Protein AF-A0AAD9JNV4-F1 (afdb_monomer)

Mean predicted aligned error: 8.23 Å

Organism: Ridgeia piscesae (NCBI:txid27915)

Solvent-accessible surface area (backbone atoms only — not comparable to full-atom values): 7176 Å² total; per-residue (Å²): 109,71,69,58,45,51,73,72,66,54,52,64,68,58,52,49,51,51,40,52,69,50,57,48,41,59,61,56,68,58,32,71,82,44,58,92,78,53,55,67,71,58,55,53,58,54,44,47,52,56,51,53,54,49,43,69,68,43,68,92,63,53,71,74,55,49,29,64,75,69,73,48,76,58,63,66,68,50,42,54,54,50,35,52,54,51,50,53,63,64,69,67,63,75,71,76,85,74,89,69,89,44,72,69,60,57,74,32,70,63,56,54,44,61,72,74,69,107

Structure (mmCIF, N/CA/C/O backbone):
data_AF-A0AAD9JNV4-F1
#
_entry.id   AF-A0AAD9JNV4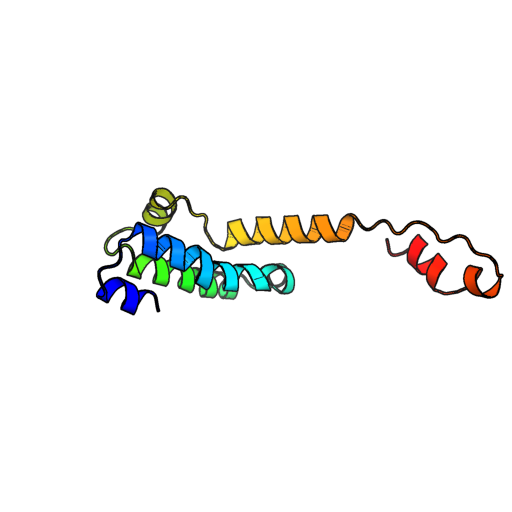-F1
#
loop_
_atom_site.group_PDB
_atom_site.id
_atom_site.type_symbol
_atom_site.label_atom_id
_atom_site.label_alt_id
_atom_site.label_comp_id
_atom_site.label_asym_id
_atom_site.label_entity_id
_atom_site.label_seq_id
_atom_site.pdbx_PDB_ins_code
_atom_site.Cartn_x
_atom_site.Cartn_y
_atom_site.Cartn_z
_atom_site.occupancy
_atom_site.B_iso_or_equiv
_atom_site.auth_seq_id
_atom_site.auth_comp_id
_atom_site.auth_asym_id
_atom_site.auth_atom_id
_atom_site.pdbx_PDB_model_num
ATOM 1 N N . MET A 1 1 ? 0.559 -8.850 14.969 1.00 81.56 1 MET A N 1
ATOM 2 C CA . MET A 1 1 ? 1.304 -7.650 15.411 1.00 81.56 1 MET A CA 1
ATOM 3 C C . MET A 1 1 ? 0.384 -6.458 15.687 1.00 81.56 1 MET A C 1
ATOM 5 O O . MET A 1 1 ? 0.178 -6.161 16.854 1.00 81.56 1 MET A O 1
ATOM 9 N N . LEU A 1 2 ? -0.245 -5.837 14.675 1.00 86.44 2 LEU A N 1
ATOM 10 C CA . LEU A 1 2 ? -1.087 -4.633 14.860 1.00 86.44 2 LEU A CA 1
ATOM 11 C C . LEU A 1 2 ? -2.225 -4.804 15.879 1.00 86.44 2 LEU A C 1
ATOM 13 O O . LEU A 1 2 ? -2.497 -3.900 16.659 1.00 86.44 2 LEU A O 1
ATOM 17 N N . TYR A 1 3 ? -2.850 -5.983 15.920 1.00 87.31 3 TYR A N 1
ATOM 18 C CA . TYR A 1 3 ? -3.888 -6.287 16.907 1.00 87.31 3 TYR A CA 1
ATOM 19 C C . TYR A 1 3 ? -3.372 -6.242 18.354 1.00 87.31 3 TYR A C 1
ATOM 21 O O . TYR A 1 3 ? -4.045 -5.708 19.230 1.00 87.31 3 TYR A O 1
ATOM 29 N N . GLN A 1 4 ? -2.163 -6.754 18.604 1.00 89.06 4 GLN A N 1
ATOM 30 C CA . GLN A 1 4 ? -1.566 -6.743 19.943 1.00 89.06 4 GLN A CA 1
ATOM 31 C C . GLN A 1 4 ? -1.179 -5.322 20.361 1.00 89.06 4 GLN A C 1
ATOM 33 O O . GLN A 1 4 ? -1.476 -4.907 21.474 1.00 89.06 4 GLN A O 1
ATOM 38 N N . LEU A 1 5 ? -0.613 -4.541 19.435 1.00 88.19 5 LEU A N 1
ATOM 39 C CA . LEU A 1 5 ? -0.278 -3.132 19.662 1.00 88.19 5 LEU A CA 1
ATOM 40 C C . LEU A 1 5 ? -1.524 -2.283 19.949 1.00 88.19 5 LEU A C 1
ATOM 42 O O . LEU A 1 5 ? -1.512 -1.436 20.837 1.00 88.19 5 LEU A O 1
ATOM 46 N N . LYS A 1 6 ? -2.635 -2.560 19.258 1.00 88.56 6 LYS A N 1
ATOM 47 C CA . LYS A 1 6 ? -3.924 -1.932 19.557 1.00 88.56 6 LYS A CA 1
ATOM 48 C C . LYS A 1 6 ? -4.410 -2.268 20.967 1.00 88.56 6 LYS A C 1
ATOM 50 O O . LYS A 1 6 ? -4.875 -1.381 21.672 1.00 88.56 6 LYS A O 1
ATOM 55 N N . ARG A 1 7 ? -4.307 -3.534 21.388 1.00 89.50 7 ARG A N 1
ATOM 56 C CA . ARG A 1 7 ? -4.674 -3.953 22.753 1.00 89.50 7 ARG A CA 1
ATOM 57 C C . ARG A 1 7 ? -3.791 -3.316 23.825 1.00 89.50 7 ARG A C 1
ATOM 59 O O . ARG A 1 7 ? -4.274 -3.101 24.927 1.00 89.50 7 ARG A O 1
ATOM 66 N N . ALA A 1 8 ? -2.545 -2.988 23.490 1.00 90.38 8 ALA A N 1
ATOM 67 C CA . ALA A 1 8 ? -1.622 -2.275 24.368 1.00 90.38 8 ALA A CA 1
ATOM 68 C C . ALA A 1 8 ? -1.948 -0.773 24.529 1.00 90.38 8 ALA A C 1
ATOM 70 O O . ALA A 1 8 ? -1.242 -0.080 25.251 1.00 90.38 8 ALA A O 1
ATOM 71 N N . GLY A 1 9 ? -2.994 -0.256 23.870 1.00 89.00 9 GLY A N 1
ATOM 72 C CA . GLY A 1 9 ? -3.429 1.138 24.013 1.00 89.00 9 GLY A CA 1
ATOM 73 C C . GLY A 1 9 ? -2.661 2.145 23.153 1.00 89.00 9 GLY A C 1
ATOM 74 O O . GLY A 1 9 ? -2.785 3.347 23.370 1.00 89.00 9 GLY A O 1
ATOM 75 N N . ILE A 1 10 ? -1.884 1.682 22.168 1.00 91.38 10 ILE A N 1
ATOM 76 C CA . ILE A 1 10 ? -1.133 2.561 21.261 1.00 91.38 10 ILE A CA 1
ATOM 77 C C . ILE A 1 10 ? -2.091 3.422 20.429 1.00 91.38 10 ILE A C 1
ATOM 79 O O . ILE A 1 10 ? -3.163 2.970 20.008 1.00 91.38 10 ILE A O 1
ATOM 83 N N . THR A 1 11 ? -1.695 4.670 20.165 1.00 93.25 11 THR A N 1
ATOM 84 C CA . THR A 1 11 ? -2.524 5.603 19.402 1.00 93.25 11 THR A CA 1
ATOM 85 C C . THR A 1 11 ? -2.732 5.125 17.962 1.00 93.25 11 THR A C 1
ATOM 87 O O . THR A 1 11 ? -1.893 4.454 17.360 1.00 93.25 11 THR A O 1
ATOM 90 N N . GLN A 1 12 ? -3.859 5.507 17.357 1.00 91.19 12 GLN A N 1
ATOM 91 C CA . GLN A 1 12 ? -4.148 5.154 15.962 1.00 91.19 12 GLN A CA 1
ATOM 92 C C . GLN A 1 12 ? -3.084 5.681 14.988 1.00 91.19 12 GLN A C 1
ATOM 94 O O . GLN A 1 12 ? -2.784 5.012 14.002 1.00 91.19 12 GLN A O 1
ATOM 99 N N . LYS A 1 13 ? -2.506 6.858 15.265 1.00 91.62 13 LYS A N 1
ATOM 100 C CA . LYS A 1 13 ? -1.449 7.454 14.436 1.00 91.62 13 LYS A CA 1
ATOM 101 C C . LYS A 1 13 ? -0.174 6.612 14.470 1.00 91.62 13 LYS A C 1
ATOM 103 O O . LYS A 1 13 ? 0.393 6.324 13.420 1.00 91.62 13 LYS A O 1
ATOM 108 N N . ASP A 1 14 ? 0.221 6.145 15.649 1.00 92.75 14 ASP A N 1
ATOM 109 C CA . ASP A 1 14 ? 1.413 5.306 15.793 1.00 92.75 14 ASP A CA 1
ATOM 110 C C . ASP A 1 14 ? 1.191 3.921 15.178 1.00 92.75 14 ASP A C 1
ATOM 112 O O . ASP A 1 14 ? 2.070 3.389 14.504 1.00 92.75 14 ASP A O 1
ATOM 116 N N . LEU A 1 15 ? -0.014 3.355 15.312 1.00 93.31 15 LEU A N 1
ATOM 117 C CA . LEU A 1 15 ? -0.375 2.098 14.647 1.00 93.31 15 LEU A CA 1
ATOM 118 C C . LEU A 1 15 ? -0.303 2.200 13.121 1.00 93.31 15 LEU A C 1
ATOM 120 O O . LEU A 1 15 ? 0.140 1.256 12.466 1.00 93.31 15 LEU A O 1
ATOM 124 N N . VAL A 1 16 ? -0.727 3.332 12.552 1.00 94.25 16 VAL A N 1
ATOM 125 C CA . VAL A 1 16 ? -0.538 3.622 11.125 1.00 94.25 16 VAL A CA 1
ATOM 126 C C . VAL A 1 16 ? 0.945 3.660 10.789 1.00 94.25 16 VAL A C 1
ATOM 128 O O . VAL A 1 16 ? 1.348 3.035 9.812 1.00 94.25 16 VAL A O 1
ATOM 131 N N . SER A 1 17 ? 1.748 4.371 11.582 1.00 93.81 17 SER A N 1
ATOM 132 C CA . SER A 1 17 ? 3.191 4.480 11.352 1.00 93.81 17 SER A CA 1
ATOM 133 C C . SER A 1 17 ? 3.848 3.099 11.311 1.00 93.81 17 SER A C 1
ATOM 135 O O . SER A 1 17 ? 4.550 2.777 10.357 1.00 93.81 17 SER A O 1
ATOM 137 N N . VAL A 1 18 ? 3.512 2.226 12.268 1.00 93.31 18 VAL A N 1
ATOM 138 C CA . VAL A 1 18 ? 3.976 0.829 12.309 1.00 93.31 18 VAL A CA 1
ATOM 139 C C . VAL A 1 18 ? 3.484 0.017 11.107 1.00 93.31 18 VAL A C 1
ATOM 141 O O . VAL A 1 18 ? 4.223 -0.801 10.560 1.00 93.31 18 VAL A O 1
ATOM 144 N N . TYR A 1 19 ? 2.234 0.212 10.677 1.00 94.06 19 TYR A N 1
ATOM 145 C CA . TYR A 1 19 ? 1.728 -0.439 9.468 1.00 94.06 19 TYR A CA 1
ATOM 146 C C . TYR A 1 19 ? 2.549 -0.034 8.239 1.00 94.06 19 TYR A C 1
ATOM 148 O O . TYR A 1 19 ? 2.972 -0.909 7.485 1.00 94.06 19 TYR A O 1
ATOM 156 N N . VAL A 1 20 ? 2.788 1.268 8.057 1.00 93.44 20 VAL A N 1
ATOM 157 C CA . VAL A 1 20 ? 3.527 1.802 6.910 1.00 93.44 20 VAL A CA 1
ATOM 158 C C . VAL A 1 20 ? 4.979 1.330 6.929 1.00 93.44 20 VAL A C 1
ATOM 160 O O . VAL A 1 20 ? 5.469 0.882 5.899 1.00 93.44 20 VAL A O 1
ATOM 163 N N . SER A 1 21 ? 5.652 1.374 8.080 1.00 93.56 21 SER A N 1
ATOM 164 C CA . SER A 1 21 ? 7.077 1.046 8.188 1.00 93.56 21 SER A CA 1
ATOM 165 C C . SER A 1 21 ? 7.387 -0.447 8.145 1.00 93.56 21 SER A C 1
ATOM 167 O O . SER A 1 21 ? 8.477 -0.811 7.731 1.00 93.56 21 SER A O 1
ATOM 169 N N . VAL A 1 22 ? 6.458 -1.319 8.545 1.00 91.44 22 VAL A N 1
ATOM 170 C CA . VAL A 1 22 ? 6.725 -2.766 8.607 1.00 91.44 22 VAL A CA 1
ATOM 171 C C . VAL A 1 22 ? 5.924 -3.523 7.560 1.00 91.44 22 VAL A C 1
ATOM 173 O O . VAL A 1 22 ? 6.483 -4.150 6.668 1.00 91.44 22 VAL A O 1
ATOM 176 N N . VAL A 1 23 ? 4.595 -3.485 7.657 1.00 91.38 23 VAL A N 1
ATOM 177 C CA . VAL A 1 23 ? 3.733 -4.352 6.839 1.00 91.38 23 VAL A CA 1
ATOM 178 C C . VAL A 1 23 ? 3.698 -3.862 5.397 1.00 91.38 23 VAL A C 1
ATOM 180 O O . VAL A 1 23 ? 3.910 -4.647 4.477 1.00 91.38 23 VAL A O 1
ATOM 183 N N . ARG A 1 24 ? 3.453 -2.563 5.198 1.00 91.62 24 ARG A N 1
ATOM 184 C CA . ARG A 1 24 ? 3.371 -1.967 3.864 1.00 91.62 24 ARG A CA 1
ATOM 185 C C . ARG A 1 24 ? 4.721 -2.025 3.153 1.00 91.62 24 ARG A C 1
ATOM 187 O O . ARG A 1 24 ? 4.751 -2.428 2.000 1.00 91.62 24 ARG A O 1
ATOM 194 N N . GLN A 1 25 ? 5.825 -1.729 3.844 1.00 91.50 25 GLN A N 1
ATOM 195 C CA . GLN A 1 25 ? 7.172 -1.860 3.274 1.00 91.50 2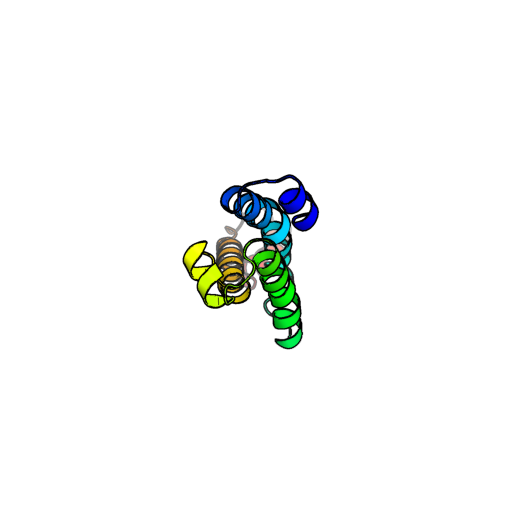5 GLN A CA 1
ATOM 196 C C . GLN A 1 25 ? 7.480 -3.273 2.766 1.00 91.50 25 GLN A C 1
ATOM 198 O O . GLN A 1 25 ? 8.014 -3.409 1.671 1.00 91.50 25 GLN A O 1
ATOM 203 N N . VAL A 1 26 ? 7.114 -4.326 3.504 1.00 89.94 26 VAL A N 1
ATOM 204 C CA . VAL A 1 26 ? 7.331 -5.714 3.051 1.00 89.94 26 VAL A CA 1
ATOM 205 C C . VAL A 1 26 ? 6.537 -6.023 1.777 1.00 89.94 26 VAL A C 1
ATOM 207 O O . VAL A 1 26 ? 7.060 -6.668 0.871 1.00 89.94 26 VAL A O 1
ATOM 210 N N . LEU A 1 27 ? 5.298 -5.530 1.678 1.00 88.50 27 LEU A N 1
ATOM 211 C CA . LEU A 1 27 ? 4.474 -5.682 0.471 1.00 88.50 27 LEU A CA 1
ATOM 212 C C . LEU A 1 27 ? 5.008 -4.858 -0.711 1.00 88.50 27 LEU A C 1
ATOM 214 O O . LEU A 1 27 ? 4.888 -5.274 -1.859 1.00 88.50 27 LEU A O 1
ATOM 218 N N . GLU A 1 28 ? 5.582 -3.688 -0.441 1.00 90.19 28 GLU A N 1
ATOM 219 C CA . GLU A 1 28 ? 6.165 -2.795 -1.446 1.00 90.19 28 GLU A CA 1
ATOM 220 C C . GLU A 1 28 ? 7.525 -3.290 -1.959 1.00 90.19 28 GLU A C 1
ATOM 222 O O . GLU A 1 28 ? 7.830 -3.117 -3.135 1.00 90.19 28 GLU A O 1
ATOM 227 N N . TYR A 1 29 ? 8.329 -3.937 -1.112 1.00 87.50 29 TYR A N 1
ATOM 228 C CA . TYR A 1 29 ? 9.684 -4.375 -1.453 1.00 87.50 29 TYR A CA 1
ATOM 229 C C . TYR A 1 29 ? 9.719 -5.389 -2.602 1.00 87.50 29 TYR A C 1
ATOM 231 O O . TYR A 1 29 ? 10.520 -5.250 -3.522 1.00 87.50 29 TYR A O 1
ATOM 239 N N . ALA A 1 30 ? 8.845 -6.397 -2.565 1.00 82.06 30 ALA A N 1
ATOM 240 C CA . ALA A 1 30 ? 8.841 -7.459 -3.569 1.00 82.06 30 ALA A CA 1
ATOM 241 C C . ALA A 1 30 ? 8.091 -7.074 -4.859 1.00 82.06 30 ALA A C 1
ATOM 243 O O . ALA A 1 30 ? 8.216 -7.770 -5.861 1.00 82.06 30 ALA A O 1
ATOM 244 N N . CYS A 1 31 ? 7.323 -5.980 -4.842 1.00 86.12 31 CYS A N 1
ATOM 245 C CA . CYS A 1 31 ? 6.442 -5.559 -5.932 1.00 86.12 31 CYS A CA 1
ATOM 246 C C . CYS A 1 31 ? 7.111 -5.520 -7.324 1.00 86.12 31 CYS A C 1
ATOM 248 O O . CYS A 1 31 ? 6.524 -6.070 -8.259 1.00 86.12 31 CYS A O 1
ATOM 250 N N . PRO A 1 32 ? 8.317 -4.937 -7.508 1.00 83.88 32 PRO A N 1
ATOM 251 C CA . PRO A 1 32 ? 8.951 -4.864 -8.827 1.00 83.88 32 PRO A CA 1
ATOM 252 C C . PRO A 1 32 ? 9.184 -6.215 -9.512 1.00 83.88 32 PRO A C 1
ATOM 254 O O . PRO A 1 32 ? 9.284 -6.253 -10.734 1.00 83.88 32 PRO A O 1
ATOM 257 N N . GLU A 1 33 ? 9.269 -7.305 -8.746 1.00 81.25 33 GLU A N 1
ATOM 258 C CA . GLU A 1 33 ? 9.575 -8.639 -9.273 1.00 81.25 33 GLU A CA 1
ATOM 259 C C . GLU A 1 33 ? 8.346 -9.353 -9.856 1.00 81.25 33 GLU A C 1
ATOM 261 O O . GLU A 1 33 ? 8.491 -10.204 -10.730 1.00 81.25 33 GLU A O 1
ATOM 266 N N . TRP A 1 34 ? 7.131 -9.032 -9.395 1.00 82.12 34 TRP A N 1
ATOM 267 C CA . TRP A 1 34 ? 5.920 -9.775 -9.778 1.00 82.12 34 TRP A CA 1
ATOM 268 C C . TRP A 1 34 ? 4.761 -8.920 -10.294 1.00 82.12 34 TRP A C 1
ATOM 270 O O . TRP A 1 34 ? 3.918 -9.458 -11.009 1.00 82.12 34 TRP A O 1
ATOM 280 N N . HIS A 1 35 ? 4.695 -7.620 -9.986 1.00 80.62 35 HIS A N 1
ATOM 281 C CA . HIS A 1 35 ? 3.510 -6.781 -10.248 1.00 80.62 35 HIS A CA 1
ATOM 282 C C . HIS A 1 35 ? 3.092 -6.732 -11.723 1.00 80.62 35 HIS A C 1
ATOM 284 O O . HIS A 1 35 ? 1.906 -6.816 -12.021 1.00 80.62 35 HIS A O 1
ATOM 290 N N . THR A 1 36 ? 4.043 -6.691 -12.662 1.00 77.81 36 THR A N 1
ATOM 291 C CA . THR A 1 36 ? 3.736 -6.612 -14.104 1.00 77.81 36 THR A CA 1
ATOM 292 C C . THR A 1 36 ? 3.108 -7.873 -14.688 1.00 77.81 36 THR A C 1
ATOM 294 O O . THR A 1 36 ? 2.383 -7.781 -15.674 1.00 77.81 36 THR A O 1
ATOM 297 N N . ASN A 1 37 ? 3.333 -9.031 -14.067 1.00 83.19 37 ASN A N 1
ATOM 298 C CA . ASN A 1 37 ? 2.778 -10.312 -14.504 1.00 83.19 37 ASN A CA 1
ATOM 299 C C . ASN A 1 37 ? 1.743 -10.865 -13.518 1.00 83.19 37 ASN A C 1
ATOM 301 O O . ASN A 1 37 ? 1.339 -12.022 -13.648 1.00 83.19 37 ASN A O 1
ATOM 305 N N . LEU A 1 38 ? 1.322 -10.079 -12.521 1.00 86.25 38 LEU A N 1
ATOM 306 C CA . LEU A 1 38 ? 0.404 -10.546 -11.494 1.00 86.25 38 LEU A CA 1
ATOM 307 C C . LEU A 1 38 ? -1.053 -10.469 -11.987 1.00 86.25 38 LEU A C 1
ATOM 309 O O . LEU A 1 38 ? -1.551 -9.380 -12.274 1.00 86.25 38 LEU A O 1
ATOM 313 N N . PRO A 1 39 ? -1.794 -11.590 -12.0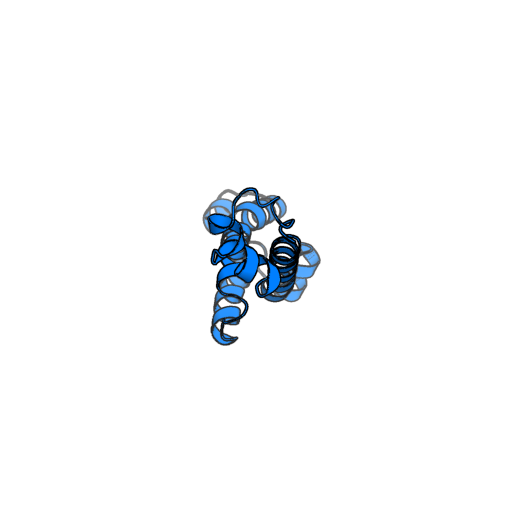17 1.00 89.62 39 PRO A N 1
ATOM 314 C CA . PRO A 1 39 ? -3.233 -11.560 -12.245 1.00 89.62 39 PRO A CA 1
ATOM 315 C C . PRO A 1 39 ? -3.982 -10.684 -11.228 1.00 89.62 39 PRO A C 1
ATOM 317 O O . PRO A 1 39 ? -3.691 -10.709 -10.028 1.00 89.62 39 PRO A O 1
ATOM 320 N N . GLN A 1 40 ? -5.034 -9.997 -11.685 1.00 88.50 40 GLN A N 1
ATOM 321 C CA . GLN A 1 40 ? -5.824 -9.071 -10.861 1.00 88.50 40 GLN A CA 1
ATOM 322 C C . GLN A 1 40 ? -6.369 -9.712 -9.572 1.00 88.50 40 GLN A C 1
ATOM 324 O O . GLN A 1 40 ? -6.318 -9.094 -8.514 1.00 88.50 40 GLN A O 1
ATOM 329 N N . TYR A 1 41 ? -6.810 -10.975 -9.620 1.00 91.31 41 TYR A N 1
ATOM 330 C CA . TYR A 1 41 ? -7.339 -11.665 -8.436 1.00 91.31 41 TYR A CA 1
ATOM 331 C C . TYR A 1 41 ? -6.293 -11.830 -7.317 1.00 91.31 41 TYR A C 1
ATOM 333 O O . TYR A 1 41 ? -6.639 -11.827 -6.135 1.00 91.31 41 TYR A O 1
ATOM 341 N N . LEU A 1 42 ? -5.006 -11.964 -7.664 1.00 90.06 42 LEU A N 1
ATOM 342 C CA . LEU A 1 42 ? -3.926 -12.000 -6.678 1.00 90.06 42 LEU A CA 1
ATOM 343 C C . LEU A 1 42 ? -3.650 -10.603 -6.123 1.00 90.06 42 LEU A C 1
ATOM 345 O O . LEU A 1 42 ? -3.467 -10.469 -4.915 1.00 90.06 42 LEU A O 1
ATOM 349 N N . SER A 1 43 ? -3.689 -9.570 -6.971 1.00 89.44 43 SER A N 1
ATOM 350 C CA . SER A 1 43 ? -3.578 -8.172 -6.531 1.00 89.44 43 SER A CA 1
ATOM 351 C C . SER A 1 43 ? -4.674 -7.833 -5.514 1.00 89.44 43 SER A C 1
ATOM 353 O O . SER A 1 43 ? -4.394 -7.326 -4.425 1.00 89.44 43 SER A O 1
ATOM 355 N N . ASP A 1 44 ? -5.912 -8.249 -5.791 1.00 91.12 44 ASP A N 1
ATOM 356 C CA . ASP A 1 44 ? -7.051 -8.065 -4.892 1.00 91.12 44 ASP A CA 1
ATOM 357 C C . ASP A 1 44 ? -6.862 -8.812 -3.561 1.00 91.12 44 ASP A C 1
ATOM 359 O O . ASP A 1 44 ? -7.157 -8.266 -2.493 1.00 91.12 44 ASP A O 1
ATOM 363 N N . ASN A 1 45 ? -6.321 -10.036 -3.597 1.00 91.75 45 ASN A N 1
ATOM 364 C CA . ASN A 1 45 ? -6.002 -10.812 -2.394 1.00 91.75 45 ASN A CA 1
ATOM 365 C C . ASN A 1 45 ? -4.940 -10.134 -1.520 1.00 91.75 45 ASN A C 1
ATOM 367 O O . ASN A 1 45 ? -5.019 -10.198 -0.291 1.00 91.75 45 ASN A O 1
ATOM 371 N N . ILE A 1 46 ? -3.961 -9.461 -2.121 1.00 91.50 46 ILE A N 1
ATOM 372 C CA . ILE A 1 46 ? -2.950 -8.718 -1.367 1.00 91.50 46 ILE A CA 1
ATOM 373 C C . ILE A 1 46 ? -3.544 -7.406 -0.827 1.00 91.5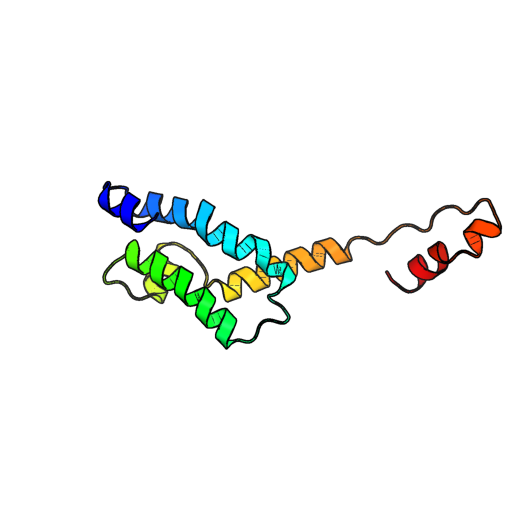0 46 ILE A C 1
ATOM 375 O O . ILE A 1 46 ? -3.316 -7.059 0.333 1.00 91.50 46 ILE A O 1
ATOM 379 N N . GLU A 1 47 ? -4.400 -6.719 -1.587 1.00 93.25 47 GLU A N 1
ATOM 380 C CA . GLU A 1 47 ? -5.136 -5.527 -1.129 1.00 93.25 47 GLU A CA 1
ATOM 381 C C . GLU A 1 47 ? -6.015 -5.829 0.104 1.00 93.25 47 GLU A C 1
ATOM 383 O O . GLU A 1 47 ? -6.208 -4.979 0.982 1.00 93.25 47 GLU A O 1
ATOM 388 N N . VAL A 1 48 ? -6.512 -7.066 0.242 1.00 94.25 48 VAL A N 1
ATOM 389 C CA . VAL A 1 48 ? -7.216 -7.521 1.455 1.00 94.25 48 VAL A CA 1
ATOM 390 C C . VAL A 1 48 ? -6.335 -7.408 2.706 1.00 94.25 48 VAL A C 1
ATOM 392 O O . VAL A 1 48 ? -6.865 -7.124 3.784 1.00 94.25 48 VAL A O 1
ATOM 395 N N . ILE A 1 49 ? -5.010 -7.557 2.601 1.00 92.94 49 ILE A N 1
ATOM 396 C CA . ILE A 1 49 ? -4.081 -7.384 3.730 1.00 92.94 49 ILE A CA 1
ATOM 397 C C . ILE A 1 49 ? -4.118 -5.933 4.224 1.00 92.94 49 ILE A C 1
ATOM 399 O O . ILE A 1 49 ? -4.319 -5.705 5.422 1.00 92.94 49 ILE A O 1
ATOM 403 N N . GLN A 1 50 ? -4.022 -4.955 3.313 1.00 93.94 50 GLN A N 1
ATOM 404 C CA . GLN A 1 50 ? -4.145 -3.532 3.651 1.00 93.94 50 GLN A CA 1
ATOM 405 C C . GLN A 1 50 ? -5.516 -3.228 4.270 1.00 93.94 50 GLN A C 1
ATOM 407 O O . GLN A 1 50 ? -5.598 -2.605 5.332 1.00 93.94 50 GLN A O 1
ATOM 412 N N . LYS A 1 51 ? -6.603 -3.735 3.673 1.00 94.38 51 LYS A N 1
ATOM 413 C CA . LYS A 1 51 ? -7.970 -3.566 4.202 1.00 94.38 51 LYS A CA 1
ATOM 414 C C . LYS A 1 51 ? -8.108 -4.111 5.626 1.00 94.38 51 LYS A C 1
ATOM 416 O O . LYS A 1 51 ? -8.656 -3.427 6.490 1.00 94.38 51 LYS A O 1
ATOM 421 N N . ARG A 1 52 ? -7.598 -5.318 5.898 1.00 93.75 52 ARG A N 1
ATOM 422 C CA . ARG A 1 52 ? -7.642 -5.950 7.230 1.00 93.75 52 ARG A CA 1
ATOM 423 C C . ARG A 1 52 ? -6.820 -5.173 8.257 1.00 93.75 52 ARG A C 1
ATOM 425 O O . ARG A 1 52 ? -7.303 -4.945 9.367 1.00 93.75 52 ARG A O 1
ATOM 432 N N . ALA A 1 53 ? -5.616 -4.732 7.891 1.00 92.88 53 ALA A N 1
ATOM 433 C CA . ALA A 1 53 ? -4.762 -3.927 8.760 1.00 92.88 53 ALA A CA 1
ATOM 434 C C . ALA A 1 53 ? -5.441 -2.604 9.144 1.00 92.88 53 ALA A C 1
ATOM 436 O O . ALA A 1 53 ? -5.577 -2.296 10.329 1.00 92.88 53 ALA A O 1
ATOM 437 N N . LEU A 1 54 ? -5.962 -1.867 8.160 1.00 93.31 54 LEU A N 1
ATOM 438 C CA . LEU A 1 54 ? -6.659 -0.604 8.399 1.00 93.31 54 LEU A CA 1
ATOM 439 C C . LEU A 1 54 ? -7.956 -0.790 9.191 1.00 93.31 54 LEU A C 1
ATOM 441 O O . LEU A 1 54 ? -8.244 0.020 10.071 1.00 93.31 54 LEU A O 1
ATOM 445 N N . LYS A 1 55 ? -8.707 -1.875 8.960 1.00 93.38 55 LYS A N 1
ATOM 446 C CA . LYS A 1 55 ? -9.914 -2.187 9.742 1.00 93.38 55 LYS A CA 1
ATOM 447 C C . LYS A 1 55 ? -9.599 -2.499 11.204 1.00 93.38 55 LYS A C 1
ATOM 449 O O . LYS A 1 55 ? -10.388 -2.163 12.086 1.00 93.38 55 LYS A O 1
ATOM 454 N N . CYS A 1 56 ? -8.443 -3.111 11.471 1.00 91.56 56 CYS A N 1
ATOM 455 C CA . CYS A 1 56 ? -7.962 -3.312 12.833 1.00 91.56 56 CYS A CA 1
ATOM 456 C C . CYS A 1 56 ? -7.728 -1.964 13.530 1.00 91.56 56 CYS A C 1
ATOM 458 O O . CYS A 1 56 ? -8.171 -1.793 14.666 1.00 91.56 56 CYS A O 1
ATOM 460 N N . ILE A 1 57 ? -7.087 -1.002 12.858 1.00 91.81 57 ILE A N 1
ATOM 461 C CA . ILE A 1 57 ? -6.729 0.310 13.427 1.00 91.81 57 ILE A CA 1
ATOM 462 C C . ILE A 1 57 ? -7.961 1.220 13.576 1.00 91.81 57 ILE A C 1
ATOM 464 O O . ILE A 1 57 ? -8.178 1.798 14.642 1.00 91.81 57 ILE A O 1
ATOM 468 N N . PHE A 1 58 ? -8.796 1.297 12.539 1.00 92.31 58 PHE A N 1
ATOM 469 C CA . PHE A 1 58 ? -9.986 2.146 12.469 1.00 92.31 58 PHE A CA 1
ATOM 470 C C . PHE A 1 58 ? -11.257 1.292 12.326 1.00 92.31 58 PHE A C 1
ATOM 472 O O . PHE A 1 58 ? -11.771 1.102 11.216 1.00 92.31 58 PHE A O 1
ATOM 479 N N . PRO A 1 59 ? -11.790 0.748 13.435 1.00 89.31 59 PRO A N 1
ATOM 480 C CA . PRO A 1 59 ? -13.076 0.064 13.397 1.00 89.31 59 PRO A CA 1
ATOM 481 C C . PRO A 1 59 ? -14.190 1.049 12.995 1.00 89.31 59 PRO A C 1
ATOM 483 O O . PRO A 1 59 ? -14.126 2.234 13.303 1.00 89.31 59 PRO A O 1
ATOM 486 N N . GLY A 1 60 ? -15.212 0.563 12.286 1.00 88.69 60 GLY A N 1
ATOM 487 C CA . GLY A 1 60 ? -16.397 1.358 11.921 1.00 88.69 60 GLY A CA 1
ATOM 488 C C . GLY A 1 60 ? -16.294 2.211 10.649 1.00 88.69 60 GLY A C 1
ATOM 489 O O . GLY A 1 60 ? -17.313 2.417 10.003 1.00 88.69 60 GLY A O 1
ATOM 490 N N . LEU A 1 61 ? -15.098 2.614 10.210 1.00 92.12 61 LEU A N 1
ATOM 491 C CA . LEU A 1 61 ? -14.940 3.399 8.974 1.00 92.12 61 LEU A CA 1
ATOM 492 C C . LEU A 1 61 ? -14.933 2.524 7.710 1.00 92.12 61 LEU A C 1
ATOM 494 O O . LEU A 1 61 ? -14.573 1.333 7.754 1.00 92.12 61 LEU A O 1
ATOM 498 N N . ARG A 1 62 ? -15.328 3.116 6.573 1.00 94.12 62 ARG A N 1
ATOM 499 C CA . ARG A 1 62 ? -15.193 2.495 5.244 1.00 94.12 62 ARG A CA 1
ATOM 500 C C . ARG A 1 62 ? -13.752 2.610 4.754 1.00 94.12 62 ARG A C 1
ATOM 502 O O . ARG A 1 62 ? -13.057 3.574 5.054 1.00 94.12 62 ARG A O 1
ATOM 509 N N . TYR A 1 63 ? -13.307 1.650 3.943 1.00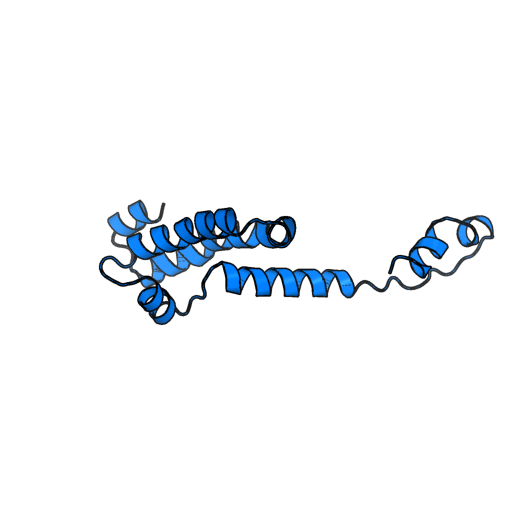 93.69 63 TYR A N 1
ATOM 510 C CA . TYR A 1 63 ? -11.922 1.595 3.459 1.00 93.69 63 TYR A CA 1
ATOM 511 C C . TYR A 1 63 ? -11.458 2.906 2.796 1.00 93.69 63 TYR A C 1
ATOM 513 O O . TYR A 1 63 ? -10.434 3.461 3.182 1.00 93.69 63 TYR A O 1
ATOM 521 N N . ALA A 1 64 ? -12.268 3.462 1.890 1.00 93.50 64 ALA A N 1
ATOM 522 C CA . ALA A 1 64 ? -11.968 4.717 1.197 1.00 93.50 64 ALA A CA 1
ATOM 523 C C . ALA A 1 64 ? -11.926 5.955 2.120 1.00 93.50 64 ALA A C 1
ATOM 525 O O . ALA A 1 64 ? -11.271 6.947 1.810 1.00 93.50 64 ALA A O 1
ATOM 526 N N . GLU A 1 65 ? -12.629 5.935 3.253 1.00 94.56 65 GLU A N 1
ATOM 527 C CA . GLU A 1 65 ? -12.558 7.010 4.254 1.00 94.56 65 GLU A CA 1
ATOM 528 C C . GLU A 1 65 ? -11.273 6.911 5.070 1.00 94.56 65 GLU A C 1
ATOM 530 O O . GLU A 1 65 ? -10.646 7.930 5.350 1.00 94.56 65 GLU A O 1
ATOM 535 N N . ILE A 1 66 ? -10.858 5.689 5.416 1.00 94.38 66 ILE A N 1
ATOM 536 C CA . ILE A 1 66 ? -9.613 5.460 6.153 1.00 94.38 66 ILE A CA 1
ATOM 537 C C . ILE A 1 66 ? -8.418 5.896 5.304 1.00 94.38 66 ILE A C 1
ATOM 539 O O . ILE A 1 66 ? -7.563 6.616 5.807 1.00 94.38 66 ILE A O 1
ATOM 543 N N . LEU A 1 67 ? -8.386 5.527 4.020 1.00 94.69 67 LEU A N 1
ATOM 544 C CA . LEU A 1 67 ? -7.332 5.955 3.094 1.00 94.69 67 LEU A CA 1
ATOM 545 C C . LEU A 1 67 ? -7.189 7.482 3.058 1.00 94.69 67 LEU A C 1
ATOM 547 O O . LEU A 1 67 ? -6.093 7.997 3.269 1.00 94.69 67 LEU A O 1
ATOM 551 N N . ARG A 1 68 ? -8.307 8.209 2.923 1.00 94.88 68 ARG A N 1
ATOM 552 C CA . ARG A 1 68 ? -8.318 9.682 2.967 1.00 94.88 68 ARG A CA 1
ATOM 553 C C . ARG A 1 68 ? -7.850 10.237 4.311 1.00 94.88 68 ARG A C 1
ATOM 555 O O . ARG A 1 68 ? -7.069 11.178 4.343 1.00 94.88 68 ARG A O 1
ATOM 562 N N . ARG A 1 69 ? -8.297 9.651 5.425 1.00 92.56 69 ARG A N 1
ATOM 563 C CA . ARG A 1 69 ? -7.926 10.094 6.781 1.00 92.56 69 ARG A CA 1
ATOM 564 C C . ARG A 1 69 ? -6.435 9.913 7.070 1.00 92.56 69 ARG A C 1
ATOM 566 O O . ARG A 1 69 ? -5.86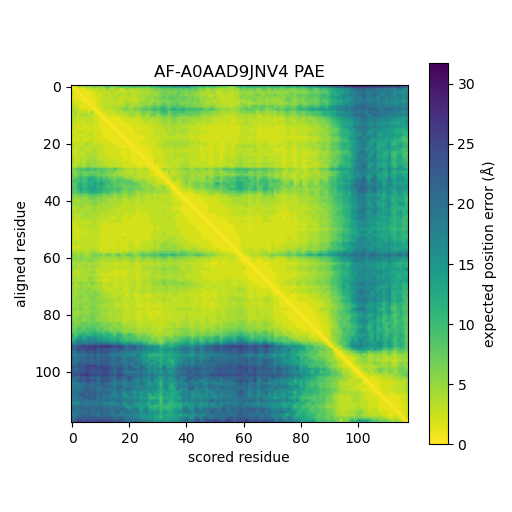2 10.704 7.812 1.00 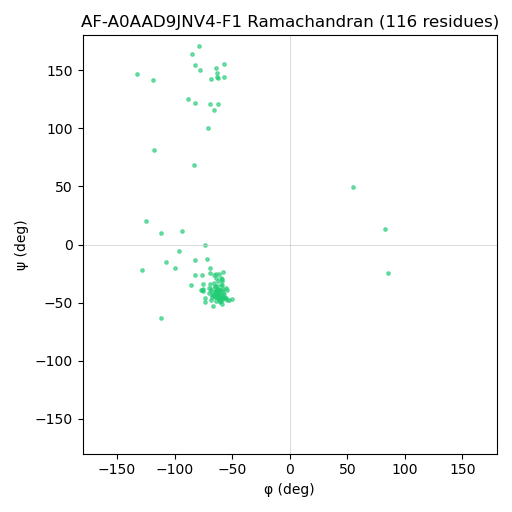92.56 69 ARG A O 1
ATOM 573 N N . VAL A 1 70 ? -5.840 8.851 6.537 1.00 91.75 70 VAL A N 1
ATOM 574 C CA . VAL A 1 70 ? -4.445 8.466 6.785 1.00 91.75 70 VAL A CA 1
ATOM 575 C C . VAL A 1 70 ? -3.503 8.984 5.687 1.00 91.75 70 VAL A C 1
ATOM 577 O O . VAL A 1 70 ? -2.289 8.875 5.825 1.00 91.75 70 VAL A O 1
ATOM 580 N N . ASN A 1 71 ? -4.049 9.596 4.632 1.00 93.56 71 ASN A N 1
ATOM 581 C CA . ASN A 1 71 ? -3.316 10.038 3.447 1.00 93.56 71 ASN A CA 1
ATOM 582 C C . ASN A 1 71 ? -2.514 8.894 2.800 1.00 93.56 71 ASN A C 1
ATOM 584 O O . ASN A 1 71 ? -1.309 8.996 2.575 1.00 93.56 71 ASN A O 1
ATOM 588 N N . LEU A 1 72 ? -3.190 7.765 2.574 1.00 92.50 72 LEU A N 1
ATOM 589 C CA . LEU A 1 72 ? -2.623 6.577 1.943 1.00 92.50 72 LEU A CA 1
ATOM 590 C C . LEU A 1 72 ? -3.373 6.251 0.659 1.00 92.50 72 LEU A C 1
ATOM 592 O O . LEU A 1 72 ? -4.601 6.274 0.636 1.00 92.50 72 LEU A O 1
ATOM 596 N N . ASP A 1 73 ? -2.629 5.815 -0.350 1.00 93.56 73 ASP A N 1
ATOM 597 C CA . ASP A 1 73 ? -3.198 5.219 -1.555 1.00 93.56 73 ASP A CA 1
ATOM 598 C C . ASP A 1 73 ? -3.469 3.720 -1.364 1.00 93.56 73 ASP A C 1
ATOM 600 O O . ASP A 1 73 ? -2.926 3.075 -0.446 1.00 93.56 73 ASP A O 1
ATOM 604 N N . THR A 1 74 ? -4.278 3.158 -2.265 1.00 92.81 74 THR A N 1
ATOM 605 C CA . THR A 1 74 ? -4.401 1.704 -2.455 1.00 92.81 74 THR A CA 1
ATOM 606 C C . THR A 1 74 ? -3.033 1.096 -2.775 1.00 92.81 74 THR A C 1
ATOM 608 O O . THR A 1 74 ? -2.137 1.797 -3.263 1.00 92.81 74 THR A O 1
ATOM 611 N N . LEU A 1 75 ? -2.830 -0.197 -2.488 1.00 90.94 75 LEU A N 1
ATOM 612 C CA . LEU A 1 75 ? -1.533 -0.819 -2.777 1.00 90.94 75 LEU A CA 1
ATOM 613 C C . LEU A 1 75 ? -1.244 -0.804 -4.272 1.00 90.94 75 LEU A C 1
ATOM 615 O O . LEU A 1 75 ? -0.127 -0.493 -4.650 1.00 90.94 75 LEU A O 1
ATOM 619 N N . ASN A 1 76 ? -2.258 -1.043 -5.103 1.00 87.94 76 ASN A N 1
ATOM 620 C CA . ASN A 1 76 ? -2.100 -1.105 -6.554 1.00 87.94 76 ASN A CA 1
ATOM 621 C C . ASN A 1 76 ? -1.529 0.204 -7.144 1.00 87.94 76 ASN A C 1
ATOM 623 O O . ASN A 1 76 ? -0.479 0.193 -7.775 1.00 87.94 76 ASN A O 1
ATOM 627 N N . VAL A 1 77 ? -2.123 1.356 -6.806 1.00 90.75 77 VAL A N 1
ATOM 628 C CA . VAL A 1 77 ? -1.626 2.675 -7.256 1.00 90.75 77 VAL A CA 1
ATOM 629 C C . VAL A 1 77 ? -0.196 2.927 -6.773 1.00 90.75 77 VAL A C 1
ATOM 631 O O . VAL A 1 77 ? 0.647 3.477 -7.484 1.00 90.75 77 VAL A O 1
ATOM 634 N N . ARG A 1 78 ? 0.102 2.514 -5.539 1.00 91.75 78 ARG A N 1
ATOM 635 C CA . ARG A 1 78 ? 1.437 2.668 -4.968 1.00 91.75 78 ARG A CA 1
ATOM 636 C C . ARG A 1 78 ? 2.465 1.772 -5.659 1.00 91.75 78 ARG A C 1
ATOM 638 O O . ARG A 1 78 ? 3.589 2.213 -5.885 1.00 91.75 78 ARG A O 1
ATOM 645 N N . TRP A 1 79 ? 2.087 0.544 -5.983 1.00 90.75 79 TRP A N 1
ATOM 646 C CA . TRP A 1 79 ? 2.903 -0.419 -6.708 1.00 90.75 79 TRP A CA 1
ATOM 647 C C . TRP A 1 79 ? 3.223 0.045 -8.117 1.00 90.75 79 TRP A C 1
ATOM 649 O O . TRP A 1 79 ? 4.391 -0.001 -8.489 1.00 90.75 79 TRP A O 1
ATOM 659 N N . ASP A 1 80 ? 2.256 0.608 -8.843 1.00 89.25 80 ASP A N 1
ATOM 660 C CA . ASP A 1 80 ? 2.505 1.210 -10.157 1.00 89.25 80 ASP A CA 1
ATOM 661 C C . ASP A 1 80 ? 3.605 2.275 -10.080 1.00 89.25 80 ASP A C 1
ATOM 663 O O . ASP A 1 80 ? 4.566 2.252 -10.851 1.00 89.25 80 ASP A O 1
ATOM 667 N N . SER A 1 81 ? 3.530 3.157 -9.078 1.00 90.88 81 SER A N 1
ATOM 668 C CA . SER A 1 81 ? 4.551 4.183 -8.843 1.00 90.88 81 SER A CA 1
ATOM 669 C C . SER A 1 81 ? 5.929 3.587 -8.520 1.00 90.88 81 SER A C 1
ATOM 671 O O . SER A 1 81 ? 6.951 4.073 -9.016 1.00 90.88 81 SER A O 1
ATOM 673 N N . ILE A 1 82 ? 5.980 2.523 -7.714 1.00 90.00 82 ILE A N 1
ATOM 674 C CA . ILE A 1 82 ? 7.230 1.839 -7.350 1.00 90.00 82 ILE A CA 1
ATOM 675 C C . ILE A 1 82 ? 7.836 1.133 -8.560 1.00 90.00 82 ILE A C 1
ATOM 677 O O . ILE A 1 82 ? 9.024 1.309 -8.829 1.00 90.00 82 ILE A O 1
ATOM 681 N N . CYS A 1 83 ? 7.036 0.372 -9.305 1.00 88.06 83 CYS A N 1
ATOM 682 C CA . CYS A 1 83 ? 7.461 -0.307 -10.521 1.00 88.06 83 CYS A CA 1
ATOM 683 C C . CYS A 1 83 ? 7.982 0.696 -11.542 1.00 88.06 83 CYS A C 1
ATOM 685 O O . CYS A 1 83 ? 9.090 0.525 -12.041 1.00 88.06 83 CYS A O 1
ATOM 687 N N . GLN A 1 84 ? 7.254 1.784 -11.795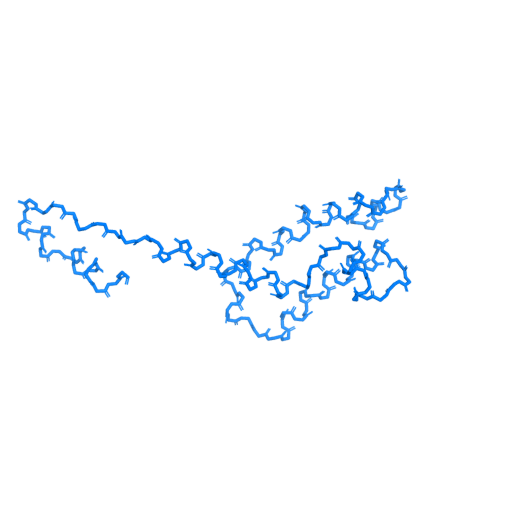 1.00 88.06 84 GLN A N 1
ATOM 688 C CA . GLN A 1 84 ? 7.693 2.823 -12.722 1.00 88.06 84 GLN A CA 1
ATOM 689 C C . GLN A 1 84 ? 9.026 3.445 -12.288 1.00 88.06 84 GLN A C 1
ATOM 691 O O . GLN A 1 84 ? 9.949 3.568 -13.093 1.00 88.06 84 GLN A O 1
ATOM 696 N N . LYS A 1 85 ? 9.178 3.769 -10.997 1.00 88.25 85 LYS A N 1
ATOM 697 C CA . LYS A 1 85 ? 10.451 4.257 -10.449 1.00 88.25 85 LYS A CA 1
ATOM 698 C C . LYS A 1 85 ? 11.580 3.243 -10.648 1.00 88.25 85 LYS A C 1
ATOM 700 O O . LYS A 1 85 ? 12.686 3.629 -11.015 1.00 88.25 85 LYS A O 1
ATOM 705 N N . TYR A 1 86 ? 11.309 1.964 -10.416 1.00 85.25 86 TYR A N 1
ATOM 706 C CA . TYR A 1 86 ? 12.286 0.890 -10.555 1.00 85.25 86 TYR A CA 1
ATOM 707 C C . TYR A 1 86 ? 12.714 0.671 -12.016 1.00 85.25 86 TYR A C 1
ATOM 709 O O . TYR A 1 86 ? 13.909 0.570 -12.297 1.00 85.25 86 TYR A O 1
ATOM 717 N N . TYR A 1 87 ? 11.765 0.683 -12.957 1.00 81.94 87 TYR A N 1
ATOM 718 C CA . TYR A 1 87 ? 12.045 0.619 -14.395 1.00 81.94 87 TYR A CA 1
ATOM 719 C C . TYR A 1 87 ? 12.896 1.800 -14.863 1.00 81.94 87 TYR A C 1
ATOM 721 O O . TYR A 1 87 ? 13.880 1.593 -15.571 1.00 81.94 87 TYR A O 1
ATOM 729 N N . ASN A 1 88 ? 12.589 3.015 -14.404 1.00 83.94 88 ASN A N 1
ATOM 730 C CA . ASN A 1 88 ? 13.367 4.206 -14.747 1.00 83.94 88 ASN A CA 1
ATOM 731 C C . ASN A 1 88 ? 14.826 4.103 -14.272 1.00 83.94 88 ASN A C 1
ATOM 733 O O . ASN A 1 88 ? 15.730 4.498 -14.999 1.00 83.94 88 ASN A O 1
ATOM 737 N N . ILE A 1 89 ? 15.072 3.541 -13.082 1.00 80.25 89 ILE A N 1
ATOM 738 C CA . ILE A 1 89 ? 16.438 3.320 -12.575 1.00 80.25 89 ILE A CA 1
ATOM 739 C C . ILE A 1 89 ? 17.194 2.320 -13.461 1.00 80.25 89 ILE A C 1
ATOM 741 O O . ILE A 1 89 ? 18.371 2.526 -13.744 1.00 80.25 89 ILE A O 1
ATOM 745 N N . ARG A 1 90 ? 16.534 1.250 -13.927 1.00 71.75 90 ARG A N 1
ATOM 746 C CA . ARG A 1 90 ? 17.166 0.260 -14.815 1.00 71.75 90 ARG A CA 1
ATOM 747 C C . ARG A 1 90 ? 17.470 0.823 -16.209 1.00 71.75 90 ARG A C 1
ATOM 749 O O . ARG A 1 90 ? 18.527 0.512 -16.745 1.00 71.75 90 ARG A O 1
ATOM 756 N N . GLN A 1 91 ? 16.593 1.660 -16.769 1.00 67.94 91 GLN A N 1
ATOM 757 C CA . GLN A 1 91 ? 16.792 2.269 -18.095 1.00 67.94 91 GLN A CA 1
ATOM 758 C C . GLN A 1 91 ? 17.920 3.313 -18.142 1.00 67.94 91 GLN A C 1
ATOM 760 O O . GLN A 1 91 ? 18.438 3.604 -19.213 1.00 67.94 91 GLN A O 1
ATOM 765 N N . GLN A 1 92 ? 18.333 3.879 -17.004 1.00 62.25 92 GLN A N 1
ATOM 766 C CA . GLN A 1 92 ? 19.389 4.900 -16.975 1.00 62.25 92 GLN A CA 1
ATOM 767 C C . GLN A 1 92 ? 20.801 4.359 -17.253 1.00 62.25 92 GLN A C 1
ATOM 769 O O . GLN A 1 92 ? 21.713 5.151 -17.492 1.00 62.25 92 GLN A O 1
ATOM 774 N N . ASN A 1 93 ? 21.010 3.040 -17.252 1.00 65.94 93 ASN A N 1
ATOM 775 C CA . ASN A 1 93 ? 22.334 2.453 -17.445 1.00 65.94 93 ASN A CA 1
ATOM 776 C C . ASN A 1 93 ? 22.702 2.337 -18.932 1.00 65.94 93 ASN A C 1
ATOM 778 O O . ASN A 1 93 ? 22.861 1.239 -19.462 1.00 65.94 93 ASN A O 1
ATOM 782 N N . VAL A 1 94 ? 22.908 3.475 -19.599 1.00 72.88 94 VAL A N 1
ATOM 783 C CA . VAL A 1 94 ? 23.654 3.492 -20.863 1.00 72.88 94 VAL A CA 1
ATOM 784 C C . VAL A 1 94 ? 25.114 3.228 -20.520 1.00 72.88 94 VAL A C 1
ATOM 786 O O . VAL A 1 94 ? 25.837 4.099 -20.035 1.00 72.88 94 VAL A O 1
ATOM 789 N N . TYR A 1 95 ? 25.548 1.990 -20.716 1.00 76.75 95 TYR A N 1
ATOM 790 C CA . TYR A 1 95 ? 26.932 1.615 -20.477 1.00 76.75 95 TYR A CA 1
ATOM 791 C C . TYR A 1 95 ? 27.824 2.277 -21.542 1.00 76.75 95 TYR A C 1
ATOM 793 O O . TYR A 1 95 ? 27.631 2.041 -22.737 1.00 76.75 95 TYR A O 1
ATOM 801 N N . PRO A 1 96 ? 28.813 3.106 -21.165 1.00 82.31 96 PRO A N 1
ATOM 802 C CA . PRO A 1 96 ? 29.698 3.710 -22.149 1.00 82.31 96 PRO A CA 1
ATOM 803 C C . PRO A 1 96 ? 30.480 2.619 -22.883 1.00 82.31 96 PRO A C 1
ATOM 805 O O . PRO A 1 96 ? 30.897 1.626 -22.281 1.00 82.31 96 PRO A O 1
ATOM 808 N N . PHE A 1 97 ? 30.718 2.812 -24.182 1.00 81.25 97 PHE A N 1
ATOM 809 C CA . PHE A 1 97 ? 31.547 1.882 -24.940 1.00 81.25 97 PHE A CA 1
ATOM 810 C C . PHE A 1 97 ? 32.975 1.861 -24.368 1.00 81.25 97 PHE A C 1
ATOM 812 O O . PHE A 1 97 ? 33.638 2.902 -24.333 1.00 81.25 97 PHE A O 1
ATOM 819 N N . PRO A 1 98 ? 33.480 0.697 -23.920 1.00 83.12 98 PRO A N 1
ATOM 820 C CA . PRO A 1 98 ? 34.826 0.592 -23.379 1.00 83.12 98 PRO A CA 1
ATOM 821 C C . PRO A 1 98 ? 35.870 0.804 -24.478 1.00 83.12 98 PRO A C 1
ATOM 823 O O . PRO A 1 98 ? 35.729 0.320 -25.603 1.00 83.12 98 PRO A O 1
ATOM 826 N N . VAL A 1 99 ? 36.972 1.476 -24.136 1.00 83.44 99 VAL A N 1
ATOM 827 C CA . VAL A 1 99 ? 38.106 1.632 -25.053 1.00 83.44 99 VAL A CA 1
ATOM 828 C C . VAL A 1 99 ? 38.729 0.260 -25.311 1.00 83.44 99 VAL A C 1
ATOM 830 O O . VAL A 1 99 ? 39.263 -0.383 -24.407 1.00 83.44 99 VAL A O 1
ATOM 833 N N . THR A 1 100 ? 38.670 -0.200 -26.559 1.00 83.12 100 THR A N 1
ATOM 834 C CA . THR A 1 100 ? 39.210 -1.510 -26.938 1.00 83.12 100 THR A CA 1
ATOM 835 C C . THR A 1 100 ? 40.690 -1.397 -27.312 1.00 83.12 100 THR A C 1
ATOM 837 O O . THR A 1 100 ? 41.062 -0.592 -28.160 1.00 83.12 100 THR A O 1
ATOM 840 N N . ARG A 1 101 ? 41.557 -2.191 -26.664 1.00 81.00 101 ARG A N 1
ATOM 841 C CA . ARG A 1 101 ? 43.009 -2.228 -26.953 1.00 81.00 101 ARG A CA 1
ATOM 842 C C . ARG A 1 101 ? 43.433 -3.397 -27.839 1.00 81.00 101 ARG A C 1
ATOM 844 O O . ARG A 1 101 ? 44.511 -3.366 -28.418 1.00 81.00 101 ARG A O 1
ATOM 851 N N . THR A 1 102 ? 42.616 -4.444 -27.921 1.00 89.12 102 THR A N 1
ATOM 852 C CA . THR A 1 102 ? 42.943 -5.669 -28.657 1.00 89.12 102 THR A CA 1
ATOM 853 C C . THR A 1 102 ? 41.786 -6.092 -29.552 1.00 89.12 102 THR A C 1
ATOM 855 O O . THR A 1 102 ? 40.617 -5.961 -29.180 1.00 89.12 102 THR A O 1
ATOM 858 N N . ASN A 1 103 ? 42.114 -6.682 -30.706 1.00 86.50 103 ASN A N 1
ATOM 859 C CA . ASN A 1 103 ? 41.118 -7.265 -31.612 1.00 86.50 103 ASN A CA 1
ATOM 860 C C . ASN A 1 103 ? 40.301 -8.377 -30.933 1.00 86.50 103 ASN A C 1
ATOM 862 O O . ASN A 1 103 ? 39.128 -8.553 -31.243 1.00 86.50 103 ASN A O 1
ATOM 866 N N . ARG A 1 104 ? 40.889 -9.072 -29.947 1.00 87.56 104 ARG A N 1
ATOM 867 C CA . ARG A 1 104 ? 40.200 -10.092 -29.144 1.00 87.56 104 ARG A CA 1
ATOM 868 C C . ARG A 1 104 ? 39.019 -9.518 -28.362 1.00 87.56 104 ARG A C 1
ATOM 870 O O . ARG A 1 104 ? 37.958 -10.125 -28.346 1.00 87.56 104 ARG A O 1
ATOM 877 N N . PHE A 1 105 ? 39.200 -8.365 -27.716 1.00 85.75 105 PHE A N 1
ATOM 878 C CA . PHE A 1 105 ? 38.123 -7.719 -26.967 1.00 85.75 105 PHE A CA 1
ATOM 879 C C . PHE A 1 105 ? 37.133 -7.012 -27.902 1.00 85.75 105 PHE A C 1
ATOM 881 O O . PHE A 1 105 ? 35.926 -7.125 -27.701 1.00 85.75 105 PHE A O 1
ATOM 888 N N . ARG A 1 106 ? 37.626 -6.361 -28.966 1.00 85.56 106 ARG A N 1
ATOM 889 C CA . ARG A 1 106 ? 36.794 -5.696 -29.986 1.00 85.56 106 ARG A CA 1
ATOM 890 C C . ARG A 1 106 ? 35.801 -6.646 -30.661 1.00 85.56 106 ARG A C 1
ATOM 892 O O . ARG A 1 106 ? 34.654 -6.270 -30.854 1.00 85.56 106 ARG A O 1
ATOM 899 N N . ASN A 1 107 ? 36.236 -7.865 -30.973 1.00 88.50 107 ASN A N 1
ATOM 900 C CA . ASN A 1 107 ? 35.411 -8.883 -31.628 1.00 88.50 107 ASN A CA 1
ATOM 901 C C . ASN A 1 107 ? 34.723 -9.829 -30.629 1.00 88.50 107 ASN A C 1
ATOM 903 O O . ASN A 1 107 ? 34.232 -10.886 -31.017 1.00 88.50 107 ASN A O 1
ATOM 907 N N . SER A 1 108 ? 34.739 -9.499 -29.335 1.00 89.69 108 SER A N 1
ATOM 908 C CA . SER A 1 108 ? 34.038 -10.292 -28.327 1.00 89.69 108 SER A CA 1
ATOM 909 C C . SER A 1 108 ? 32.536 -9.992 -28.329 1.00 89.69 108 SER A C 1
ATOM 911 O O . SER A 1 108 ? 32.065 -9.035 -28.939 1.00 89.69 108 SER A O 1
ATOM 913 N N . PHE A 1 109 ? 31.779 -10.795 -27.586 1.00 88.81 109 PHE A N 1
ATOM 914 C CA . PHE A 1 109 ? 30.349 -10.579 -27.372 1.00 88.81 109 PHE A CA 1
ATOM 915 C C . PHE A 1 109 ? 30.036 -9.241 -26.673 1.00 88.81 109 PHE A C 1
ATOM 917 O O . PHE A 1 109 ? 28.958 -8.687 -26.862 1.00 88.81 109 PHE A O 1
ATOM 924 N N . ILE A 1 110 ? 30.977 -8.690 -25.896 1.00 86.75 110 ILE A N 1
ATOM 925 C CA . ILE A 1 110 ? 30.724 -7.539 -25.018 1.00 86.75 110 ILE A CA 1
ATOM 926 C C . ILE A 1 110 ? 30.414 -6.257 -25.819 1.00 86.75 110 ILE A C 1
ATOM 928 O O . ILE A 1 110 ? 29.355 -5.679 -25.581 1.00 86.75 110 ILE A O 1
ATOM 932 N N . PRO A 1 111 ? 31.235 -5.810 -26.797 1.00 87.75 111 PRO A N 1
ATOM 933 C CA . PRO A 1 111 ? 30.883 -4.657 -27.632 1.00 87.75 111 PRO A CA 1
ATOM 934 C C . PRO A 1 111 ? 29.591 -4.836 -28.435 1.00 87.75 111 PRO A C 1
ATOM 936 O O . PRO A 1 111 ? 28.849 -3.875 -28.609 1.00 87.75 111 PRO A O 1
ATOM 939 N N . TRP A 1 112 ? 29.302 -6.055 -28.906 1.00 85.50 112 TRP A N 1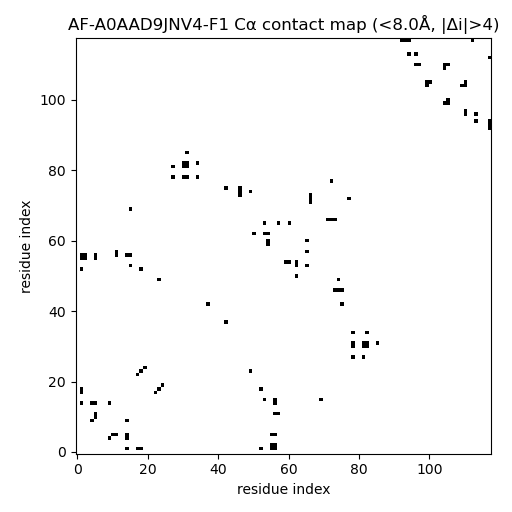
ATOM 940 C CA . TRP A 1 112 ? 28.067 -6.345 -29.637 1.00 85.50 112 TRP A CA 1
ATOM 941 C C . TRP A 1 112 ? 26.832 -6.223 -28.735 1.00 85.50 112 TRP A C 1
ATOM 943 O O . TRP A 1 112 ? 25.857 -5.582 -29.123 1.00 85.50 112 TRP A O 1
ATOM 953 N N . ALA A 1 113 ? 26.885 -6.773 -27.520 1.00 86.50 113 ALA A N 1
ATOM 954 C CA . ALA A 1 113 ? 25.800 -6.671 -26.547 1.00 86.50 113 ALA A CA 1
ATOM 955 C C . ALA A 1 113 ? 25.577 -5.219 -26.100 1.00 86.50 113 ALA A C 1
ATOM 957 O O . ALA A 1 113 ? 24.441 -4.769 -26.021 1.00 86.50 113 ALA A O 1
ATOM 958 N N . LEU A 1 114 ? 26.651 -4.452 -25.893 1.00 85.44 114 LEU A N 1
ATOM 959 C CA . LEU A 1 114 ? 26.557 -3.020 -25.593 1.00 85.44 114 LEU A CA 1
ATOM 960 C C . LEU A 1 114 ? 25.951 -2.202 -26.745 1.00 85.44 114 LEU A C 1
ATOM 962 O O . LEU A 1 114 ? 25.392 -1.149 -26.495 1.00 85.44 114 LEU A O 1
ATOM 966 N N . TYR A 1 115 ? 26.044 -2.658 -27.995 1.00 81.88 115 TYR A N 1
ATOM 967 C CA . TYR A 1 115 ? 25.430 -1.966 -29.133 1.00 81.88 115 TYR A CA 1
ATOM 968 C C . TYR A 1 115 ? 23.962 -2.350 -29.359 1.00 81.88 115 TYR A C 1
ATOM 970 O O . TYR A 1 115 ? 23.173 -1.506 -29.767 1.00 81.88 115 TYR A O 1
ATOM 978 N N . ASN A 1 116 ? 23.591 -3.610 -29.107 1.00 82.75 116 ASN A N 1
ATOM 979 C CA . ASN A 1 116 ? 22.269 -4.143 -29.468 1.00 82.75 116 ASN A CA 1
ATOM 980 C C . ASN A 1 116 ? 21.321 -4.361 -28.277 1.00 82.75 116 ASN A C 1
ATOM 982 O O . ASN A 1 116 ? 20.135 -4.591 -28.497 1.00 82.75 116 ASN A O 1
ATOM 986 N N . CYS A 1 117 ? 21.823 -4.361 -27.039 1.00 74.88 117 CYS A N 1
ATOM 987 C CA . CYS A 1 117 ? 21.067 -4.750 -25.841 1.00 74.88 117 CYS A CA 1
ATOM 988 C C . CYS A 1 117 ? 21.046 -3.669 -24.743 1.00 74.88 117 CYS A C 1
ATOM 990 O O . CYS A 1 117 ? 20.825 -4.011 -23.580 1.00 74.88 117 CYS A O 1
ATOM 992 N N . GLN A 1 118 ? 21.322 -2.406 -25.092 1.00 70.06 118 GLN A N 1
ATOM 993 C CA . GLN A 1 118 ? 21.105 -1.248 -24.210 1.00 70.06 118 GLN A CA 1
ATOM 994 C C . GLN A 1 118 ? 19.634 -0.846 -24.153 1.00 70.06 118 GLN A C 1
ATOM 996 O O . GLN A 1 118 ? 18.940 -1.010 -25.181 1.00 70.06 118 GLN A O 1
#

Radius of gyration: 22.22 Å; Cα contacts (8 Å, |Δi|>4): 70; chains: 1; bounding box: 59×22×56 Å

Secondary structure (DSSP, 8-state):
-HHHHHHTT--HHHHHHHIIIIIIHHHHHSHHHHGGG--HHHHHHHHHHHHHHHHHHSTTS-HHHHHHHHT---HHHHHHHHHHHHHHHHHT--PPPP---SHHHHTSHHHHHHHH--

Foldseek 3Di:
DLLVCVVVVDALLVSLVCCVVPVLCVVLVCLLVPVVPDDPVVLVVSLVVVVVSLCSSDPPDDPVVSCVVNVHDRSNVVSVVSNVVVVVVVVVPLDDQDDDDDPVVVPDVVNVCSVPVD

pLDDT: mean 87.9, std 6.31, range [62.25, 94.88]

Sequence (118 aa):
MLYQLKRAGITQKDLVSVYVSVVRQVLEYACPEWHTNLPQYLSDNIEVIQKRALKCIFPGLRYAEILRRVNLDTLNVRWDSICQKYYNIRQQNVYPFPVTRTNRFRNSFIPWALYNCQ

=== Feature glossary ===
Key to the feature types in this record:

— What the protein is —

Primary structure: the covalent order of the twenty standard amino acids along the backbone. Two proteins with the same sequence will (almost always) fold to the same structure; two with 30% identity often share a fold but not the details.

Database cross-references. InterPro integrates a dozen domain/family signature databases into unified entries with residue-range hits. GO terms attach function/process/location labels with evidence codes. CATH codes position the fold in a four-level structural taxonomy. Organism is the NCBI-taxonomy species name.

— Where its atoms are —

The mmCIF block holds the 3D Cartesian coordinates of each backbone atom (N, Cα, C, O) in ångströms. mmCIF is the PDB's canonical archive format — a tagged-loop text representation of the atomic model.

Six rendered views show the 3D structure from the faces of a cube — i.e. along ±x, ±y, ±z. Rendering representation is drawn randomly per protein from cartoon (secondary-structure ribbons), sticks (backbone bonds), or molecular surface; coloring is either N→C rainbow (blue at the N-terminus through red at the C-terminus) or one color per chain.

— Local backbone conformation —

DSSP 8-state secondary structure assigns each residue one of H (α-helix), G (3₁₀-helix), I (π-helix), E (extended β-strand), B (isolated β-bridge), T (hydrogen-bonded turn), S (bend), or '-' (coil). The assignment is computed from backbone hydrogen-bond geometry via the Kabsch–Sander algorithm.

P-SEA three-state annotation labels each residue as helix, strand, or coil based purely on the geometry of the Cα trace. It serves as a fallback when the full backbone (and thus DSSP) is unavailable.

The φ/ψ torsion pair specifies the backbone conformation at each residue. φ rotates about the N–Cα bond, ψ about the Cα–C bond. Steric clashes forbid most of the (φ, ψ) plane — the allowed regions (α-helix basin, β-sheet basin, left-handed helix) are the Ramachandran-allowed regions.

— Global shape and packing —

The geometric summary reports three shape descriptors. Rg (radius of gyration) measures how spread out the Cα atoms are about their centre of mass; compact globular proteins have small Rg, elongated or unfolded ones large. Cα contacts (<8 Å, |i−j|>4) count long-range residue pairs in spatial proximity — high for tightly packed folds, near zero for rods or random coil. The bounding-box extents give the protein's footprint along x, y, z in Å.

Accessible surface area quantifies burial. A residue with SASA near zero is packed into the hydrophobic core; one with SASA >100 Å² sits on the surface. Computed here via the Shrake–Rupley numerical algorithm with a 1.4 Å probe.

Plot images: a contact map (which residues are close in 3D, as an N×N binary image), a Ramachandran scatter (backbone torsion angles, revealing secondary-structure composition at a glance), and — for AlphaFold structures — a PAE heatmap (pairwise prediction confidence).

— Structural neighborhood —

The Foldseek 3Di string encodes local tertiary geometry as a 20-letter alphabet — one character per residue — derived from the relative positions of nearby Cα atoms. Unlike the amino-acid sequence, 3Di is a direct function of the 3D structure, so two proteins with the same fold have similar 3Di strings even at low sequence identity.

Nearest PDB neighbors are the top structural matches found by Foldseek when searching this structure against the entire Protein Data Bank. Each hit reports a TM-score (0 to 1; >0.5 almost always implies the same fold) and an E-value. These are *structural* homologs — they may share no detectable sequence similarity.

— Confidence and disorder —

For AlphaFold models, the B-factor field carries pLDDT — the model's own estimate of local accuracy on a 0–100 scale. Regions with pLDDT<50 should be treated as essentially unmodeled; they often correspond to intrinsically disordered segments.

B-factor (Debye–Waller factor) reflects atomic displacement in the crystal lattice. It is an experimental observable (units Å²), not a prediction; low values mean the atom is pinned down, high values mean it moves or is heterogeneous across the crystal.

Predicted aligned error is AlphaFold's pairwise confidence. Unlike pLDDT (per-residue), PAE is per-residue-pair and captures whether two parts of the structure are correctly placed relative to each other. Units are ångströms of expected positional error.